Protein AF-C5M4R6-F1 (afdb_monomer_lite)

InterPro domains:
  IPR001163 Sm domain, eukaryotic/archaea-type [PF01423] (14-73)
  IPR001163 Sm domain, eukaryotic/archaea-type [SM00651] (14-79)
  IPR010920 LSM domain superfamily [SSF50182] (12-73)
  IPR016487 Sm-like protein Lsm6/SmF [PTHR11021] (9-77)
  IPR047575 Sm domain [PS52002] (11-83)

Foldseek 3Di:
DDPPPDPPPCPVVNVQVLLQQFWKWKAWPVQKIWTAGWHHADPLGWTKGAQIFIDHPNHGPDTDGIDIDGSPDQIWMWMWTCDPNWTWIWTDGPPDTDTDTD

Sequence (102 aa):
MSISTEFEKTDPSKFLSDIIGSLVTVKLHNGVEYKGNLQTIDGFMNVVLEDGKESVNGSITKEYGDVFIRGNNGMYSTFFFHHMNELIVFQITNIFIFFSFI

Radius of gyration: 14.8 Å; chains: 1; bounding box: 54×27×28 Å

Secondary structure (DSSP, 8-state):
-----------HHHHHHHTTTSEEEEEETTSEEEEEEEEEE-TT--EEEEEEEEEETTEEEEE-SSEEE---SS--EEEEEEETTEEEEEEE-SS-EEEEE-

Structure (mmCIF, N/CA/C/O backbone):
data_AF-C5M4R6-F1
#
_entry.id   AF-C5M4R6-F1
#
loop_
_atom_site.group_PDB
_atom_site.id
_atom_site.type_symbol
_atom_site.label_atom_id
_atom_site.label_alt_id
_atom_site.label_comp_id
_atom_site.label_asym_id
_atom_site.label_entity_id
_atom_site.label_seq_id
_atom_site.pdbx_PDB_ins_code
_atom_site.Cartn_x
_atom_site.Cartn_y
_atom_site.Cartn_z
_atom_site.occupancy
_atom_site.B_iso_or_equiv
_atom_site.auth_seq_id
_atom_site.auth_comp_id
_atom_site.auth_asym_id
_atom_site.auth_atom_id
_atom_site.pdbx_PDB_model_num
ATOM 1 N N . MET A 1 1 ? 40.189 -3.418 -14.842 1.00 41.47 1 MET A N 1
ATOM 2 C CA . MET A 1 1 ? 39.123 -3.881 -13.930 1.00 41.47 1 MET A CA 1
ATOM 3 C C . MET A 1 1 ? 38.821 -2.743 -12.979 1.00 41.47 1 MET A C 1
ATOM 5 O O . MET A 1 1 ? 39.485 -2.603 -11.963 1.00 41.47 1 MET A O 1
ATOM 9 N N . SER A 1 2 ? 37.905 -1.867 -13.373 1.00 36.81 2 SER A N 1
ATOM 10 C CA . SER A 1 2 ? 37.420 -0.791 -12.514 1.00 36.81 2 SER A CA 1
ATOM 11 C C . SER A 1 2 ? 36.222 -1.363 -11.769 1.00 36.81 2 SER A C 1
ATOM 13 O O . SER A 1 2 ? 35.157 -1.510 -12.358 1.00 36.81 2 SER A O 1
ATOM 15 N N . ILE A 1 3 ? 36.410 -1.773 -10.517 1.00 46.72 3 ILE A N 1
ATOM 16 C CA . ILE A 1 3 ? 35.282 -2.052 -9.626 1.00 46.72 3 ILE A CA 1
ATOM 17 C C . ILE A 1 3 ? 34.865 -0.688 -9.082 1.00 46.72 3 ILE A C 1
ATOM 19 O O . ILE A 1 3 ? 35.366 -0.226 -8.061 1.00 46.72 3 ILE A O 1
ATOM 23 N N . SER A 1 4 ? 34.015 0.006 -9.836 1.00 46.78 4 SER A N 1
ATOM 24 C CA . SER A 1 4 ? 33.153 1.025 -9.257 1.00 46.78 4 SER A CA 1
ATOM 25 C C . SER A 1 4 ? 32.070 0.268 -8.501 1.00 46.78 4 SER A C 1
ATOM 27 O O . SER A 1 4 ? 31.203 -0.363 -9.100 1.00 46.78 4 SER A O 1
ATOM 29 N N . THR A 1 5 ? 32.150 0.279 -7.173 1.00 44.69 5 THR A N 1
ATOM 30 C CA . THR A 1 5 ? 31.012 -0.017 -6.300 1.00 44.69 5 THR A CA 1
ATOM 31 C C . THR A 1 5 ? 29.981 1.087 -6.508 1.00 44.69 5 THR A C 1
ATOM 33 O O . THR A 1 5 ? 29.900 2.047 -5.744 1.00 44.69 5 THR A O 1
ATOM 36 N N . GLU A 1 6 ? 29.265 0.999 -7.620 1.00 42.22 6 GLU A N 1
ATOM 37 C CA . GLU A 1 6 ? 28.048 1.747 -7.855 1.00 42.22 6 GLU A CA 1
ATOM 38 C C . GLU A 1 6 ? 26.993 1.026 -7.024 1.00 42.22 6 GLU A C 1
ATOM 40 O O . GLU A 1 6 ? 26.771 -0.170 -7.217 1.00 42.22 6 GLU A O 1
ATOM 45 N N . PHE A 1 7 ? 26.406 1.708 -6.038 1.00 39.84 7 PHE A N 1
ATOM 46 C CA . PHE A 1 7 ? 25.129 1.265 -5.493 1.00 39.84 7 PHE A CA 1
ATOM 47 C C . PHE A 1 7 ? 24.243 0.999 -6.706 1.00 39.84 7 PHE A C 1
ATOM 49 O O . PHE A 1 7 ? 23.961 1.943 -7.451 1.00 39.84 7 PHE A O 1
ATOM 56 N N . GLU A 1 8 ? 23.906 -0.270 -6.962 1.00 40.06 8 GLU A N 1
ATOM 57 C CA . GLU A 1 8 ? 22.967 -0.616 -8.018 1.00 40.06 8 GLU A CA 1
ATOM 58 C C . GLU A 1 8 ? 21.768 0.300 -7.813 1.00 40.06 8 GLU A C 1
ATOM 60 O O . GLU A 1 8 ? 21.118 0.268 -6.766 1.00 40.06 8 GLU A O 1
ATOM 65 N N . LYS A 1 9 ? 21.512 1.176 -8.788 1.00 46.41 9 LYS A N 1
ATOM 66 C CA . LYS A 1 9 ? 20.205 1.793 -8.940 1.00 46.41 9 LYS A CA 1
ATOM 67 C C . LYS A 1 9 ? 19.256 0.620 -9.118 1.00 46.41 9 LYS A C 1
ATOM 69 O O . LYS A 1 9 ? 19.071 0.152 -10.234 1.00 46.41 9 LYS A O 1
ATOM 74 N N . THR A 1 10 ? 18.725 0.088 -8.025 1.00 54.62 10 THR A N 1
ATOM 75 C CA . THR A 1 10 ? 17.597 -0.827 -8.059 1.00 54.62 10 THR A CA 1
ATOM 76 C C . THR A 1 10 ? 16.507 -0.066 -8.780 1.00 54.62 10 THR A C 1
ATOM 78 O O . THR A 1 10 ? 15.924 0.859 -8.211 1.00 54.62 10 THR A O 1
ATOM 81 N N . ASP A 1 11 ? 16.329 -0.374 -10.066 1.00 67.19 11 ASP A N 1
ATOM 82 C CA . ASP A 1 11 ? 15.281 0.204 -10.888 1.00 67.19 11 ASP A CA 1
ATOM 83 C C . ASP A 1 11 ? 13.987 0.123 -10.078 1.00 67.19 11 ASP A C 1
ATOM 85 O O . ASP A 1 11 ? 13.604 -0.985 -9.683 1.00 67.19 11 ASP A O 1
ATOM 89 N N . PRO A 1 12 ? 13.320 1.257 -9.789 1.00 65.94 12 PRO A N 1
ATOM 90 C CA . PRO A 1 12 ? 12.112 1.261 -8.976 1.00 65.94 12 PRO A CA 1
ATOM 91 C C . PRO A 1 12 ? 11.108 0.237 -9.497 1.00 65.94 12 PRO A C 1
ATOM 93 O O . PRO A 1 12 ? 10.546 -0.514 -8.721 1.00 65.94 12 PRO A O 1
ATOM 96 N N . SER A 1 13 ? 10.991 0.099 -10.817 1.00 71.06 13 SER A N 1
ATOM 97 C CA . SER A 1 13 ? 10.158 -0.904 -11.482 1.00 71.06 13 SER A CA 1
ATOM 98 C C . SER A 1 13 ? 10.472 -2.353 -11.087 1.00 71.06 13 SER A C 1
ATOM 100 O O . SER A 1 13 ? 9.550 -3.154 -10.944 1.00 71.06 13 SER A O 1
ATOM 102 N N . LYS A 1 14 ? 11.752 -2.705 -10.905 1.00 75.19 14 LYS A N 1
ATOM 103 C CA . LYS A 1 14 ? 12.165 -4.052 -10.487 1.00 75.19 14 LYS A CA 1
ATOM 104 C C . LYS A 1 14 ? 11.763 -4.299 -9.038 1.00 75.19 14 LYS A C 1
ATOM 106 O O . LYS A 1 14 ? 11.088 -5.279 -8.759 1.00 75.19 14 LYS A O 1
ATOM 111 N N . PHE A 1 15 ? 12.064 -3.345 -8.159 1.00 73.94 15 PHE A N 1
ATOM 112 C CA . PHE A 1 15 ? 11.632 -3.413 -6.767 1.00 73.94 15 PHE A CA 1
ATOM 113 C C . PHE A 1 15 ? 10.100 -3.501 -6.645 1.00 73.94 15 PHE A C 1
ATOM 115 O O . PHE A 1 15 ? 9.577 -4.336 -5.916 1.00 73.94 15 PHE A O 1
ATOM 122 N N . LEU A 1 16 ? 9.375 -2.661 -7.390 1.00 76.81 16 LEU A N 1
ATOM 123 C CA . LEU A 1 16 ? 7.912 -2.644 -7.426 1.00 76.81 16 LEU A CA 1
ATOM 124 C C . LEU A 1 16 ? 7.335 -3.991 -7.877 1.00 76.81 16 LEU A C 1
ATOM 126 O O . LEU A 1 16 ? 6.264 -4.371 -7.419 1.00 76.81 16 LEU A O 1
ATOM 130 N N . SER A 1 17 ? 8.047 -4.710 -8.747 1.00 79.56 17 SER A N 1
ATOM 131 C CA . SER A 1 17 ? 7.663 -6.055 -9.182 1.00 79.56 17 SER A CA 1
ATOM 132 C C . SER A 1 17 ? 7.895 -7.101 -8.087 1.00 79.56 17 SER A C 1
ATOM 134 O O . SER A 1 17 ? 7.080 -8.007 -7.939 1.00 79.56 17 SER A O 1
ATOM 136 N N . ASP A 1 18 ? 8.959 -6.957 -7.292 1.00 80.81 18 ASP A N 1
ATOM 137 C CA . ASP A 1 18 ? 9.325 -7.904 -6.228 1.00 80.81 18 ASP A CA 1
ATOM 138 C C . ASP A 1 18 ? 8.355 -7.871 -5.030 1.00 80.81 18 ASP A C 1
ATOM 140 O O . ASP A 1 18 ? 8.199 -8.864 -4.319 1.00 80.81 18 ASP A O 1
ATOM 144 N N . ILE A 1 19 ? 7.678 -6.741 -4.803 1.00 79.12 19 ILE A N 1
ATOM 145 C CA . ILE A 1 19 ? 6.697 -6.583 -3.714 1.00 79.12 19 ILE A CA 1
ATOM 146 C C . ILE A 1 19 ? 5.273 -7.012 -4.089 1.00 79.12 19 ILE A C 1
ATOM 148 O O . ILE A 1 19 ? 4.416 -7.089 -3.203 1.00 79.12 19 ILE A O 1
ATOM 152 N N . ILE A 1 20 ? 4.992 -7.296 -5.366 1.00 87.12 20 ILE A N 1
ATOM 153 C CA . ILE A 1 20 ? 3.677 -7.797 -5.794 1.00 87.12 20 ILE A CA 1
ATOM 154 C C . IL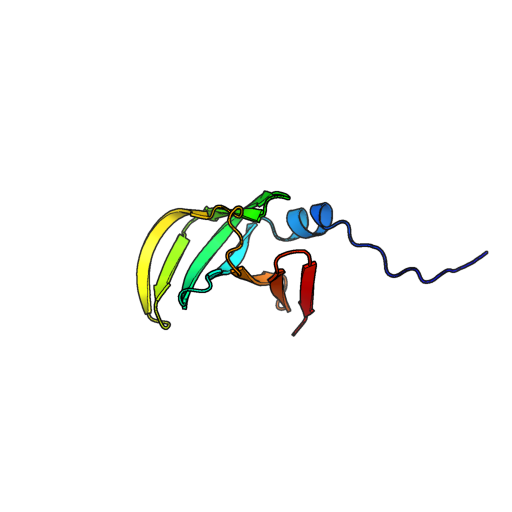E A 1 20 ? 3.365 -9.113 -5.068 1.00 87.12 20 ILE A C 1
ATOM 156 O O . ILE A 1 20 ? 4.226 -9.970 -4.887 1.00 87.12 20 ILE A O 1
ATOM 160 N N . GLY A 1 21 ? 2.124 -9.261 -4.611 1.00 87.31 21 GLY A N 1
ATOM 161 C CA . GLY A 1 21 ? 1.648 -10.394 -3.820 1.00 87.31 21 GLY A CA 1
ATOM 162 C C . GLY A 1 21 ? 2.002 -10.323 -2.332 1.00 87.31 21 GLY A C 1
ATOM 163 O O . GLY A 1 21 ? 1.541 -11.164 -1.562 1.00 87.31 21 GLY A O 1
ATOM 164 N N . SER A 1 22 ? 2.785 -9.330 -1.897 1.00 87.94 22 SER A N 1
ATOM 165 C CA . SER A 1 22 ? 3.083 -9.133 -0.475 1.00 87.94 22 SER A CA 1
ATOM 166 C C . SER A 1 22 ? 1.913 -8.455 0.242 1.00 87.94 22 SER A C 1
ATOM 168 O O . SER A 1 22 ? 1.159 -7.681 -0.351 1.00 87.94 22 SER A O 1
ATOM 170 N N . LEU A 1 23 ? 1.781 -8.711 1.544 1.00 87.62 23 LEU A N 1
ATOM 171 C CA . LEU A 1 23 ? 0.845 -7.986 2.400 1.00 87.62 23 LEU A CA 1
ATOM 172 C C . LEU A 1 23 ? 1.405 -6.590 2.693 1.00 87.62 23 LEU A C 1
ATOM 174 O O . LEU A 1 23 ? 2.524 -6.450 3.197 1.00 87.62 23 LEU A O 1
ATOM 178 N N . VAL A 1 24 ? 0.616 -5.559 2.407 1.00 87.25 24 VAL A N 1
ATOM 179 C CA . VAL A 1 24 ? 1.042 -4.161 2.510 1.00 87.25 24 VAL A CA 1
ATOM 180 C C . VAL A 1 24 ? 0.056 -3.345 3.323 1.00 87.25 24 VAL A C 1
ATOM 182 O O . VAL A 1 24 ? -1.143 -3.622 3.335 1.00 87.25 24 VAL A O 1
ATOM 185 N N . THR A 1 25 ? 0.571 -2.312 3.982 1.00 87.44 25 THR A N 1
ATOM 186 C CA . THR A 1 25 ? -0.231 -1.296 4.660 1.00 87.44 25 THR A CA 1
ATOM 187 C C . THR A 1 25 ? 0.065 0.064 4.038 1.00 87.44 25 THR A C 1
ATOM 189 O O . THR A 1 25 ? 1.188 0.556 4.106 1.00 87.44 25 THR A O 1
ATOM 192 N N . VAL A 1 26 ? -0.944 0.694 3.451 1.00 86.12 26 VAL A N 1
ATOM 193 C CA . VAL A 1 26 ? -0.887 2.029 2.859 1.00 86.12 26 VAL A CA 1
ATOM 194 C C . VAL A 1 26 ? -1.528 3.024 3.810 1.00 86.12 26 VAL A C 1
ATOM 196 O O . VAL A 1 26 ? -2.734 2.997 4.032 1.00 86.12 26 VAL A O 1
ATOM 199 N N . LYS A 1 27 ? -0.728 3.925 4.363 1.00 85.56 27 LYS A N 1
ATOM 200 C CA . LYS A 1 27 ? -1.175 4.998 5.243 1.00 85.56 27 LYS A CA 1
ATOM 201 C C . LYS A 1 27 ? -1.249 6.311 4.477 1.00 85.56 27 LYS A C 1
ATOM 203 O O . LYS A 1 27 ? -0.247 6.805 3.962 1.00 85.56 27 LYS A O 1
ATOM 208 N N . LEU A 1 28 ? -2.440 6.890 4.438 1.00 83.81 28 LEU A N 1
ATOM 209 C CA . LEU A 1 28 ? -2.698 8.186 3.826 1.00 83.81 28 LEU A CA 1
ATOM 210 C C . LEU A 1 28 ? -2.460 9.327 4.828 1.00 83.81 28 LEU A C 1
ATOM 212 O O . LEU A 1 28 ? -2.566 9.150 6.044 1.00 83.81 28 LEU A O 1
ATOM 216 N N . HIS A 1 29 ? -2.205 10.536 4.318 1.00 77.44 29 HIS A N 1
ATOM 217 C CA . HIS A 1 29 ? -1.963 11.731 5.142 1.00 77.44 29 HIS A CA 1
ATOM 218 C C . HIS A 1 29 ? -3.113 12.099 6.098 1.00 77.44 29 HIS A C 1
ATOM 220 O O . HIS A 1 29 ? -2.912 12.849 7.049 1.00 77.44 29 HIS A O 1
ATOM 226 N N . ASN A 1 30 ? -4.332 11.629 5.831 1.00 79.44 30 ASN A N 1
ATOM 227 C CA . ASN A 1 30 ? -5.505 11.873 6.671 1.00 79.44 30 ASN A CA 1
ATOM 228 C C . ASN A 1 30 ? -5.602 10.892 7.858 1.00 79.44 30 ASN A C 1
ATOM 230 O O . ASN A 1 30 ? -6.572 10.952 8.607 1.00 79.44 30 ASN A O 1
ATOM 234 N N . GLY A 1 31 ? -4.618 10.000 8.027 1.00 81.19 31 GLY A N 1
ATOM 235 C CA . GLY A 1 31 ? -4.572 9.010 9.103 1.00 81.19 31 GLY A CA 1
ATOM 236 C C . GLY A 1 31 ? -5.328 7.714 8.806 1.00 81.19 31 GLY A C 1
ATOM 237 O O . GLY A 1 31 ? -5.350 6.832 9.662 1.00 81.19 31 GLY A O 1
ATOM 238 N N . VAL A 1 32 ? -5.923 7.585 7.615 1.00 87.50 32 VAL A N 1
ATOM 239 C CA . VAL A 1 32 ? -6.555 6.342 7.156 1.00 87.50 32 VAL A CA 1
ATOM 240 C C . VAL A 1 32 ? -5.480 5.367 6.687 1.00 87.50 32 VAL A C 1
ATOM 242 O O . VAL A 1 32 ? -4.562 5.741 5.954 1.00 87.50 32 VAL A O 1
ATOM 245 N N . GLU A 1 33 ? -5.611 4.112 7.094 1.00 89.81 33 GLU A N 1
ATOM 246 C CA . GLU A 1 33 ? -4.718 3.016 6.740 1.00 89.81 33 GLU A CA 1
ATOM 247 C C . GLU A 1 33 ? -5.491 1.957 5.955 1.00 89.81 33 GLU A C 1
ATOM 249 O O . GLU A 1 33 ? -6.557 1.520 6.379 1.00 89.81 33 GLU A O 1
ATOM 254 N N . TYR A 1 34 ? -4.945 1.527 4.824 1.00 90.31 34 TYR A N 1
ATOM 255 C CA . TYR A 1 34 ? -5.458 0.423 4.024 1.00 90.31 34 TYR A CA 1
ATOM 256 C C . TYR A 1 34 ? -4.491 -0.741 4.103 1.00 90.31 34 TYR A C 1
ATOM 258 O O . TYR A 1 34 ? -3.318 -0.578 3.787 1.00 90.31 34 TYR A O 1
ATOM 266 N N . LYS A 1 35 ? -4.962 -1.917 4.497 1.00 90.50 35 LYS A N 1
ATOM 267 C CA . LYS A 1 35 ? -4.141 -3.122 4.587 1.00 90.50 35 LYS A CA 1
ATOM 268 C C . LYS A 1 35 ? -4.690 -4.198 3.666 1.00 90.50 35 LYS A C 1
ATOM 270 O O . LYS A 1 35 ? -5.868 -4.508 3.769 1.00 90.50 35 LYS A O 1
ATOM 275 N N . GLY A 1 36 ? -3.856 -4.782 2.817 1.00 91.88 36 GLY A N 1
ATOM 276 C CA . GLY A 1 36 ? -4.280 -5.830 1.886 1.00 91.88 36 GLY A CA 1
ATOM 277 C C . GLY A 1 36 ? -3.115 -6.413 1.099 1.00 91.88 36 GLY A C 1
ATOM 278 O O . GLY A 1 36 ? -1.967 -6.006 1.291 1.00 91.88 36 GLY A O 1
ATOM 2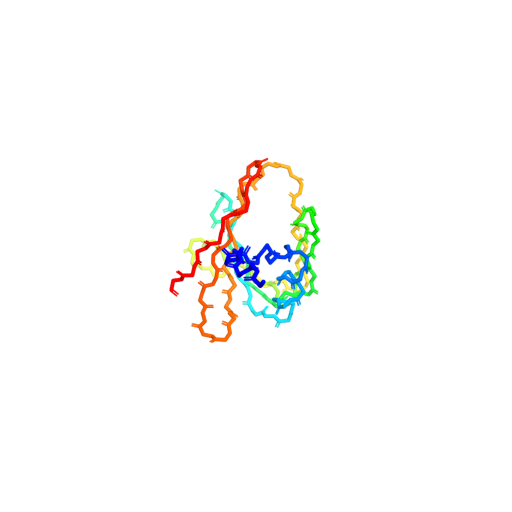79 N N . ASN A 1 37 ? -3.402 -7.374 0.228 1.00 91.81 37 ASN A N 1
ATOM 280 C CA . ASN A 1 37 ? -2.399 -7.970 -0.649 1.00 91.81 37 ASN A CA 1
ATOM 281 C C . ASN A 1 37 ? -2.170 -7.066 -1.856 1.00 91.81 37 ASN A C 1
ATOM 283 O O . ASN A 1 37 ? -3.119 -6.691 -2.540 1.00 91.81 37 ASN A O 1
ATOM 287 N N . LEU A 1 38 ? -0.915 -6.716 -2.131 1.00 90.94 38 LEU A N 1
ATOM 288 C CA . LEU A 1 38 ? -0.579 -5.866 -3.264 1.00 90.94 38 LEU A CA 1
ATOM 289 C C . LEU A 1 38 ? -0.769 -6.618 -4.582 1.00 90.94 38 LEU A C 1
ATOM 291 O O . LEU A 1 38 ? 0.020 -7.498 -4.907 1.00 90.94 38 LEU A O 1
ATOM 295 N N . GLN A 1 39 ? -1.762 -6.229 -5.373 1.00 92.62 39 GLN A N 1
ATOM 296 C CA . GLN A 1 39 ? -1.995 -6.822 -6.691 1.00 92.62 39 GLN A CA 1
ATOM 297 C C . GLN A 1 39 ? -1.206 -6.108 -7.783 1.00 92.62 39 GLN A C 1
ATOM 299 O O . GLN A 1 39 ? -0.644 -6.732 -8.681 1.00 92.62 39 GLN A O 1
ATOM 304 N N . THR A 1 40 ? -1.159 -4.778 -7.741 1.00 87.50 40 THR A N 1
ATOM 305 C CA . THR A 1 40 ? -0.453 -3.980 -8.749 1.00 87.50 40 THR A CA 1
ATOM 306 C C . THR A 1 40 ? -0.050 -2.631 -8.176 1.00 87.50 40 THR A C 1
ATOM 308 O O . THR A 1 40 ? -0.792 -2.030 -7.396 1.00 87.50 40 THR A O 1
ATOM 311 N N . ILE A 1 41 ? 1.116 -2.151 -8.605 1.00 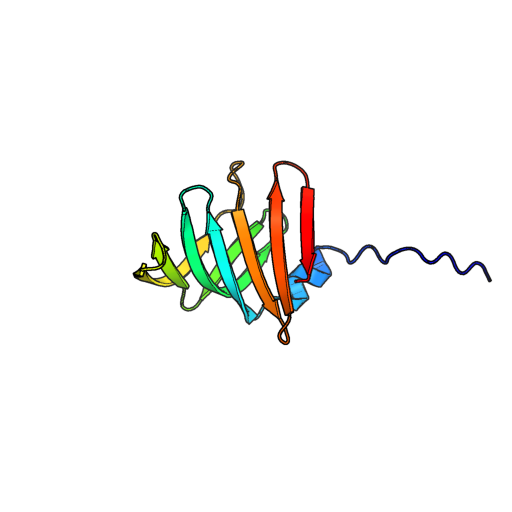85.38 41 ILE A N 1
ATOM 312 C CA . ILE A 1 41 ? 1.593 -0.786 -8.406 1.00 85.38 41 ILE A CA 1
ATOM 313 C C . ILE A 1 41 ? 2.260 -0.292 -9.694 1.00 85.38 41 ILE A C 1
ATOM 315 O O . ILE A 1 41 ? 2.988 -1.041 -10.344 1.00 85.38 41 ILE A O 1
ATOM 319 N N . ASP A 1 42 ? 1.990 0.953 -10.085 1.00 79.31 42 ASP A N 1
ATOM 320 C CA . ASP A 1 42 ? 2.585 1.578 -11.272 1.00 79.31 42 ASP A CA 1
ATOM 321 C C . ASP A 1 42 ? 3.508 2.760 -10.920 1.00 79.31 42 ASP A C 1
ATOM 323 O O . ASP A 1 42 ? 3.609 3.185 -9.771 1.00 79.31 42 ASP A O 1
ATOM 327 N N . GLY A 1 43 ? 4.193 3.317 -11.925 1.00 70.12 43 GLY A N 1
ATOM 328 C CA . GLY A 1 43 ? 5.077 4.481 -11.756 1.00 70.12 43 GLY A CA 1
ATOM 329 C C . GLY A 1 43 ? 4.353 5.797 -11.435 1.00 70.12 43 GLY A C 1
ATOM 330 O O . GLY A 1 43 ? 5.006 6.789 -11.124 1.00 70.12 43 GLY A O 1
ATOM 331 N N . PHE A 1 44 ? 3.017 5.815 -11.491 1.00 75.88 44 PHE A N 1
ATOM 332 C CA . PHE A 1 44 ? 2.181 6.903 -10.976 1.00 75.88 44 PHE A CA 1
ATOM 333 C C . PHE A 1 44 ? 1.696 6.622 -9.553 1.00 75.88 44 PHE A C 1
ATOM 335 O O . PHE A 1 44 ? 0.912 7.401 -9.014 1.00 75.88 44 PHE A O 1
ATOM 342 N N . MET A 1 45 ? 2.171 5.525 -8.957 1.00 77.69 45 MET A N 1
ATOM 343 C CA . MET A 1 45 ? 1.868 5.060 -7.613 1.00 77.69 45 MET A CA 1
ATOM 344 C C . MET A 1 45 ? 0.377 4.770 -7.411 1.00 77.69 45 MET A C 1
ATOM 346 O O . MET A 1 45 ? -0.147 4.894 -6.304 1.00 77.69 45 MET A O 1
ATOM 350 N N . ASN A 1 46 ? -0.325 4.386 -8.482 1.00 83.88 46 ASN A N 1
ATOM 351 C CA . ASN A 1 46 ? -1.647 3.791 -8.361 1.00 83.88 46 ASN A CA 1
ATOM 352 C C . ASN A 1 46 ? -1.486 2.381 -7.802 1.00 83.88 46 ASN A C 1
ATOM 354 O O . ASN A 1 46 ? -0.721 1.590 -8.347 1.00 83.88 46 ASN A O 1
ATOM 358 N N . VAL A 1 47 ? -2.203 2.079 -6.726 1.00 87.25 47 VAL A N 1
ATOM 359 C CA . VAL A 1 47 ? -2.098 0.821 -5.992 1.00 87.25 47 VAL A CA 1
ATOM 360 C C . VAL A 1 47 ? -3.434 0.105 -5.996 1.00 87.25 47 VAL A C 1
ATOM 362 O O . VAL A 1 47 ? -4.468 0.695 -5.686 1.00 87.25 47 VAL A O 1
ATOM 365 N N . VAL A 1 48 ? -3.398 -1.180 -6.326 1.00 90.50 48 VAL A N 1
ATOM 366 C CA . VAL A 1 48 ? -4.534 -2.092 -6.194 1.00 90.50 48 VAL A CA 1
ATOM 367 C C . VAL A 1 48 ? -4.217 -3.071 -5.074 1.00 90.50 48 VAL A C 1
ATOM 369 O O . VAL A 1 48 ? -3.179 -3.736 -5.115 1.00 90.50 48 VAL A O 1
ATOM 372 N N . LEU A 1 49 ? -5.108 -3.153 -4.089 1.00 92.44 49 LEU A N 1
ATOM 373 C CA . LEU A 1 49 ? -5.062 -4.142 -3.018 1.00 92.44 49 LEU A CA 1
ATOM 374 C C . LEU A 1 49 ? -6.239 -5.105 -3.148 1.00 92.44 49 LEU A C 1
ATOM 376 O O . LEU A 1 49 ? -7.357 -4.663 -3.400 1.00 92.44 49 LEU A O 1
ATOM 380 N N . GLU A 1 50 ? -5.986 -6.384 -2.911 1.00 94.44 50 GLU A N 1
ATOM 381 C CA . GLU A 1 50 ? -7.011 -7.403 -2.662 1.00 94.44 50 GLU A CA 1
ATOM 382 C C . GLU A 1 50 ? -7.169 -7.616 -1.148 1.00 94.44 50 GLU A C 1
ATOM 384 O O . GLU A 1 50 ? -6.233 -7.370 -0.375 1.00 94.44 50 GLU A O 1
ATOM 389 N N . ASP A 1 51 ? -8.358 -8.049 -0.725 1.00 93.31 51 ASP A N 1
ATOM 390 C CA . ASP A 1 51 ? -8.769 -8.191 0.678 1.00 93.31 51 ASP A CA 1
ATOM 391 C C . ASP A 1 51 ? -8.496 -6.922 1.510 1.00 93.31 51 ASP A C 1
ATOM 393 O O . ASP A 1 51 ? -8.042 -6.967 2.660 1.00 93.31 51 ASP A O 1
ATOM 397 N N . GLY A 1 52 ? -8.724 -5.759 0.896 1.00 91.56 52 GLY A N 1
ATOM 398 C CA . GLY A 1 52 ? -8.335 -4.469 1.441 1.00 91.56 52 GLY A CA 1
ATOM 399 C C . GLY A 1 52 ? -9.184 -4.040 2.638 1.00 91.56 52 GLY A C 1
ATOM 400 O O . GLY A 1 52 ? -10.365 -3.738 2.522 1.00 91.56 52 GLY A O 1
ATOM 401 N N . LYS A 1 53 ? -8.569 -3.904 3.809 1.00 93.62 53 LYS A N 1
ATOM 402 C CA . LYS A 1 53 ? -9.218 -3.420 5.033 1.00 93.62 53 LYS A CA 1
ATOM 403 C C . LYS A 1 53 ? -8.837 -1.983 5.315 1.00 93.62 53 LYS A C 1
ATOM 405 O O . LYS A 1 53 ? -7.659 -1.642 5.316 1.00 93.62 53 LYS A O 1
ATOM 410 N N . GLU A 1 54 ? -9.829 -1.160 5.604 1.00 92.19 54 GLU A N 1
ATOM 411 C CA . GLU A 1 54 ? -9.649 0.210 6.059 1.00 92.19 54 GLU A CA 1
ATOM 412 C C . GLU A 1 54 ? -9.649 0.253 7.583 1.00 92.19 54 GLU A C 1
ATOM 414 O O . GLU A 1 54 ? -10.531 -0.293 8.250 1.00 92.19 54 GLU A O 1
ATOM 419 N N . SER A 1 55 ? -8.645 0.928 8.120 1.00 91.25 55 SER A N 1
ATOM 420 C CA . SER A 1 55 ? -8.471 1.207 9.532 1.00 91.25 55 SER A CA 1
ATOM 421 C C . SER A 1 55 ? -8.321 2.708 9.731 1.00 91.25 55 SER A C 1
ATOM 423 O O . SER A 1 55 ? -7.573 3.379 9.018 1.00 91.25 55 SER A O 1
ATOM 425 N N . VAL A 1 56 ? -9.020 3.243 10.726 1.00 89.38 56 VAL A N 1
ATOM 426 C CA . VAL A 1 56 ? -8.891 4.636 11.155 1.00 89.38 56 VAL A CA 1
ATOM 427 C C . VAL A 1 56 ? -8.485 4.625 12.619 1.00 89.38 56 VAL A C 1
ATOM 429 O O . VAL A 1 56 ? -9.154 4.017 13.453 1.00 89.38 56 VAL A O 1
ATOM 432 N N . ASN A 1 57 ? -7.366 5.278 12.944 1.00 84.44 57 ASN A N 1
ATOM 433 C CA . ASN A 1 57 ? -6.808 5.314 14.303 1.00 84.44 57 ASN A CA 1
ATOM 434 C C . ASN A 1 57 ? -6.574 3.915 14.916 1.00 84.44 57 ASN A C 1
ATOM 436 O O . ASN A 1 57 ? -6.787 3.708 16.110 1.00 84.44 57 ASN A O 1
ATOM 440 N N . GLY A 1 58 ? -6.158 2.942 14.099 1.00 79.75 58 GLY A N 1
ATOM 441 C CA . GLY A 1 58 ? -5.855 1.577 14.546 1.00 79.75 58 GLY A CA 1
ATOM 442 C C . GLY A 1 58 ? -7.073 0.668 14.739 1.00 79.75 58 GLY A C 1
ATOM 443 O O . GLY A 1 58 ? -6.908 -0.475 15.157 1.00 79.75 58 GLY A O 1
ATOM 444 N N . SER A 1 59 ? -8.283 1.145 14.435 1.00 85.25 59 SER A N 1
ATOM 445 C CA . SER A 1 59 ? -9.504 0.333 14.452 1.00 85.25 59 SER A CA 1
ATOM 446 C C . SER A 1 59 ? -9.982 0.074 13.030 1.00 85.25 59 SER A C 1
ATOM 448 O O . SER A 1 59 ? -10.209 1.024 12.282 1.00 85.25 59 SER A O 1
ATOM 450 N N . ILE A 1 60 ? -10.175 -1.202 12.673 1.00 85.00 60 ILE A N 1
ATOM 451 C CA . ILE A 1 60 ? -10.756 -1.589 11.381 1.00 85.00 60 ILE A CA 1
ATOM 452 C C . ILE A 1 60 ? -12.174 -1.025 11.316 1.00 85.00 60 ILE A C 1
ATOM 454 O O . ILE A 1 60 ? -13.048 -1.427 12.083 1.00 85.00 60 ILE A O 1
ATOM 458 N N . THR A 1 61 ? -12.389 -0.075 10.415 1.00 88.81 61 THR A N 1
ATOM 459 C CA . THR A 1 61 ? -13.694 0.537 10.174 1.00 88.81 61 THR A CA 1
ATOM 460 C C . THR A 1 61 ? -14.456 -0.213 9.101 1.00 88.81 61 THR A C 1
ATOM 462 O O . THR A 1 61 ? -15.677 -0.342 9.208 1.00 88.81 61 THR A O 1
ATOM 465 N N . LYS A 1 62 ? -13.762 -0.695 8.064 1.00 89.25 62 LYS A N 1
ATOM 466 C CA . LYS A 1 62 ? -14.389 -1.347 6.911 1.00 89.25 62 LYS A CA 1
ATOM 467 C C . LYS A 1 62 ? -13.503 -2.429 6.316 1.00 89.25 62 LYS A C 1
ATOM 469 O O . LYS A 1 62 ? -12.283 -2.311 6.295 1.00 89.25 62 LYS A O 1
ATOM 474 N N . GLU A 1 63 ? -14.147 -3.452 5.776 1.00 91.12 63 GLU A N 1
ATOM 475 C CA . GLU A 1 63 ? -13.510 -4.459 4.937 1.00 91.12 63 GLU A CA 1
ATOM 476 C C . GLU A 1 63 ? -14.034 -4.283 3.516 1.00 91.12 63 GLU A C 1
ATOM 478 O O . GLU A 1 63 ? -15.243 -4.305 3.275 1.00 91.12 63 GLU A O 1
ATOM 483 N N . TYR A 1 64 ? -13.115 -4.050 2.595 1.00 86.81 64 TYR A N 1
ATOM 484 C CA . TYR A 1 64 ? -13.358 -4.051 1.166 1.00 86.81 64 TYR A CA 1
ATOM 485 C C . TYR A 1 64 ? -12.759 -5.343 0.587 1.00 86.81 64 TYR A C 1
ATOM 487 O O . TYR A 1 64 ? -11.858 -5.938 1.175 1.00 86.81 64 TYR A O 1
ATOM 495 N N . GLY A 1 65 ? -13.276 -5.792 -0.558 1.00 88.25 65 GLY A N 1
ATOM 496 C CA . GLY A 1 65 ? -12.597 -6.816 -1.357 1.00 88.25 65 GLY A CA 1
ATOM 497 C C . GLY A 1 65 ? -11.424 -6.160 -2.075 1.00 88.25 65 GLY A C 1
ATOM 498 O O . GLY A 1 65 ? -10.307 -6.141 -1.569 1.00 88.25 65 GLY A O 1
ATOM 499 N N . ASP A 1 66 ? -11.718 -5.499 -3.190 1.00 90.25 66 ASP A N 1
ATOM 500 C CA . ASP A 1 66 ? -10.715 -4.762 -3.954 1.00 90.25 66 ASP A CA 1
ATOM 501 C C . ASP A 1 66 ? -10.669 -3.285 -3.547 1.00 90.25 66 ASP A C 1
ATOM 503 O O . ASP A 1 66 ? -11.694 -2.596 -3.500 1.00 90.25 66 ASP A O 1
ATOM 507 N N . VAL A 1 67 ? -9.466 -2.773 -3.291 1.00 90.12 67 VAL A N 1
ATOM 508 C CA . VAL A 1 67 ? -9.213 -1.360 -2.986 1.00 90.12 67 VAL A CA 1
ATOM 509 C C . VAL A 1 67 ? -8.298 -0.772 -4.045 1.00 90.12 67 VAL A C 1
ATOM 511 O O . VAL A 1 67 ? -7.175 -1.227 -4.238 1.00 90.12 67 VAL A O 1
ATOM 514 N N . PHE A 1 68 ? -8.759 0.295 -4.696 1.00 89.25 68 PHE A N 1
ATOM 515 C CA . PHE A 1 68 ? -7.960 1.065 -5.643 1.00 89.25 68 PHE A CA 1
ATOM 516 C C . PHE A 1 68 ? -7.583 2.425 -5.052 1.00 89.25 68 PHE A C 1
AT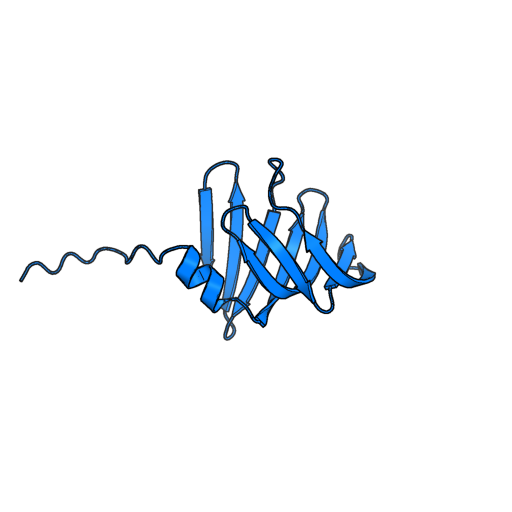OM 518 O O . PHE A 1 68 ? -8.441 3.276 -4.811 1.00 89.25 68 PHE A O 1
ATOM 525 N N . ILE A 1 69 ? -6.286 2.638 -4.845 1.00 85.81 69 ILE A N 1
ATOM 526 C CA . ILE A 1 69 ? -5.700 3.879 -4.340 1.00 85.81 69 ILE A CA 1
ATOM 527 C C . ILE A 1 69 ? -5.016 4.578 -5.511 1.00 85.81 69 ILE A C 1
ATOM 529 O O . ILE A 1 69 ? -4.101 4.041 -6.127 1.00 85.81 69 ILE A O 1
ATOM 533 N N . ARG A 1 70 ? -5.446 5.799 -5.828 1.00 82.44 70 ARG A N 1
ATOM 534 C CA . ARG A 1 70 ? -4.873 6.581 -6.928 1.00 82.44 70 ARG A CA 1
ATOM 535 C C . ARG A 1 70 ? -3.660 7.376 -6.443 1.00 82.44 70 ARG A C 1
ATOM 537 O O . ARG A 1 70 ? -3.799 8.204 -5.547 1.00 82.44 70 ARG A O 1
ATOM 544 N N . GLY A 1 71 ? -2.506 7.192 -7.079 1.00 69.75 71 GLY A N 1
ATOM 545 C CA . GLY A 1 71 ? -1.247 7.841 -6.684 1.00 69.75 71 GLY A CA 1
ATOM 546 C C . GLY A 1 71 ? -1.070 9.280 -7.176 1.00 69.75 71 GLY A C 1
ATOM 547 O O . GLY A 1 71 ? -0.087 9.938 -6.845 1.00 69.75 71 GLY A O 1
ATOM 548 N N . ASN A 1 72 ? -2.036 9.816 -7.927 1.00 65.00 72 ASN A N 1
ATOM 549 C CA . ASN A 1 72 ? -1.954 11.157 -8.497 1.00 65.00 72 ASN A CA 1
ATOM 550 C C . ASN A 1 72 ? -2.877 12.157 -7.773 1.00 65.00 72 ASN A C 1
ATOM 552 O O . ASN A 1 72 ? -4.080 12.151 -8.041 1.00 65.00 72 ASN A O 1
ATOM 556 N N . ASN A 1 73 ? -2.304 12.969 -6.863 1.00 52.75 73 ASN A N 1
ATOM 557 C CA . ASN A 1 73 ? -2.715 14.347 -6.485 1.00 52.75 73 ASN A CA 1
ATOM 558 C C . ASN A 1 73 ? -1.907 14.922 -5.289 1.00 52.75 73 ASN A C 1
ATOM 560 O O . ASN A 1 73 ? -2.470 15.533 -4.383 1.00 52.75 73 ASN A O 1
ATOM 564 N N . GLY A 1 74 ? -0.585 14.717 -5.219 1.00 51.97 74 GLY A N 1
ATOM 565 C CA . GLY A 1 74 ? 0.238 15.349 -4.169 1.00 51.97 74 GLY A CA 1
ATOM 566 C C . GLY A 1 74 ? -0.089 14.927 -2.724 1.00 51.97 74 GLY A C 1
ATOM 567 O O . GLY A 1 74 ? 0.336 15.594 -1.781 1.00 51.97 74 GLY A O 1
ATOM 568 N N . MET A 1 75 ? -0.836 13.831 -2.539 1.00 53.97 75 MET A N 1
ATOM 569 C CA . MET A 1 75 ? -1.078 13.227 -1.230 1.00 53.97 75 MET A CA 1
ATOM 570 C C . MET A 1 75 ? 0.154 12.439 -0.795 1.00 53.97 75 MET A C 1
ATOM 572 O O . MET A 1 75 ? 0.530 11.456 -1.432 1.00 53.97 75 MET A O 1
ATOM 576 N N . TYR A 1 76 ? 0.742 12.841 0.331 1.00 61.00 76 TYR A N 1
ATOM 577 C CA . TYR A 1 76 ? 1.745 12.039 1.020 1.00 61.00 76 TYR A CA 1
ATOM 578 C C . TYR A 1 76 ? 1.109 10.714 1.433 1.00 61.00 76 TYR A C 1
ATOM 580 O O . TYR A 1 76 ? 0.154 10.686 2.215 1.00 61.00 76 TYR A O 1
ATOM 588 N N . SER A 1 77 ? 1.622 9.632 0.863 1.00 68.62 77 SER A N 1
ATOM 589 C CA . SER A 1 77 ? 1.231 8.277 1.220 1.00 68.62 77 SER A CA 1
ATOM 590 C C . SER A 1 77 ? 2.482 7.555 1.684 1.00 68.62 77 SER A C 1
ATOM 592 O O . SER A 1 77 ? 3.497 7.511 0.983 1.00 68.62 77 SER A O 1
ATOM 594 N N . THR A 1 78 ? 2.411 7.050 2.906 1.00 72.19 78 THR A N 1
ATOM 595 C CA . THR A 1 78 ? 3.414 6.161 3.464 1.00 72.19 78 THR A CA 1
ATOM 596 C C . THR A 1 78 ? 2.967 4.738 3.190 1.00 72.19 78 THR A C 1
ATOM 598 O O . THR A 1 78 ? 1.869 4.356 3.579 1.00 72.19 78 THR A O 1
ATOM 601 N N . PHE A 1 79 ? 3.820 3.928 2.588 1.00 72.81 79 PHE A N 1
ATOM 602 C CA . PHE A 1 79 ? 3.557 2.510 2.400 1.00 72.81 79 PHE A CA 1
ATOM 603 C C . PHE A 1 79 ? 4.511 1.730 3.288 1.00 72.81 79 PHE A C 1
ATOM 605 O O . PHE A 1 79 ? 5.706 2.012 3.346 1.00 72.81 79 PHE A O 1
ATOM 612 N N . PHE A 1 80 ? 3.965 0.749 3.979 1.00 73.88 80 PHE A N 1
ATOM 613 C CA . PHE A 1 80 ? 4.701 -0.235 4.742 1.00 73.88 80 PHE A CA 1
ATOM 614 C C . PHE A 1 80 ? 4.530 -1.565 4.023 1.00 73.88 80 PHE A C 1
ATOM 616 O O . PHE A 1 80 ? 3.422 -2.099 3.951 1.00 73.88 80 PHE A O 1
ATOM 623 N N . PHE A 1 81 ? 5.619 -2.086 3.478 1.00 71.44 81 PHE A N 1
ATOM 624 C CA . PHE A 1 81 ? 5.659 -3.410 2.875 1.00 71.44 81 PHE A CA 1
ATOM 625 C C . PHE A 1 81 ? 6.290 -4.360 3.872 1.00 71.44 81 PHE A C 1
ATOM 627 O O . PHE A 1 81 ? 7.310 -4.038 4.477 1.00 71.44 81 PHE A O 1
ATOM 634 N N . HIS A 1 82 ? 5.685 -5.528 4.040 1.00 66.94 82 HIS A N 1
ATOM 635 C CA . HIS A 1 82 ? 6.308 -6.605 4.785 1.00 66.94 82 HIS A CA 1
ATOM 636 C C . HIS A 1 82 ? 6.821 -7.634 3.781 1.00 66.94 82 HIS A C 1
ATOM 638 O O . HIS A 1 82 ? 6.032 -8.374 3.195 1.00 66.94 82 HIS A O 1
ATOM 644 N N . HIS A 1 83 ? 8.133 -7.663 3.562 1.00 63.97 83 HIS A N 1
ATOM 645 C CA . HIS A 1 83 ? 8.768 -8.595 2.634 1.00 63.97 83 HIS A CA 1
ATOM 646 C C . HIS A 1 83 ? 9.799 -9.430 3.391 1.00 63.97 83 HIS A C 1
ATOM 648 O O . HIS A 1 83 ? 10.731 -8.881 3.959 1.00 63.97 83 HIS A O 1
ATOM 654 N N . MET A 1 84 ? 9.635 -10.758 3.429 1.00 57.69 84 MET A N 1
ATOM 655 C CA . MET A 1 84 ? 10.633 -11.683 4.001 1.00 57.69 84 MET A CA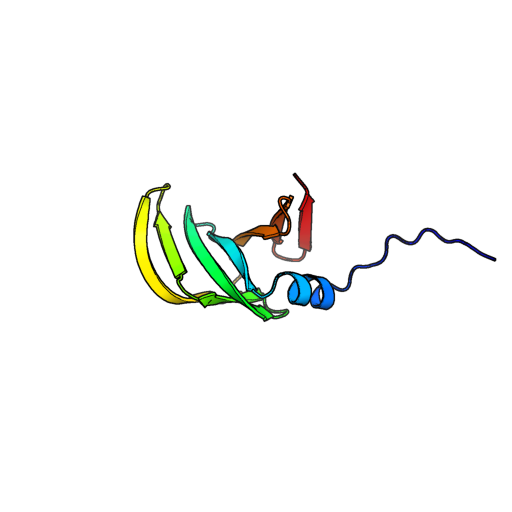 1
ATOM 656 C C . MET A 1 84 ? 11.100 -11.348 5.442 1.00 57.69 84 MET A C 1
ATOM 658 O O . MET A 1 84 ? 12.247 -11.603 5.793 1.00 57.69 84 MET A O 1
ATOM 662 N N . ASN A 1 85 ? 10.196 -10.842 6.296 1.00 59.38 85 ASN A N 1
ATOM 663 C CA . ASN A 1 85 ? 10.442 -10.337 7.667 1.00 59.38 85 ASN A CA 1
ATOM 664 C C . ASN A 1 85 ? 11.128 -8.964 7.773 1.00 59.38 85 ASN A C 1
ATOM 666 O O . ASN A 1 85 ? 11.415 -8.523 8.884 1.00 59.38 85 ASN A O 1
ATOM 670 N N . GLU A 1 86 ? 11.340 -8.273 6.658 1.00 60.12 86 GLU A N 1
ATOM 671 C CA . GLU A 1 86 ? 11.796 -6.887 6.633 1.00 60.12 86 GLU A CA 1
ATOM 672 C C . GLU A 1 86 ? 10.599 -5.948 6.450 1.00 60.12 86 GLU A C 1
ATOM 674 O O . GLU A 1 86 ? 9.731 -6.160 5.591 1.00 60.12 86 GLU A O 1
ATOM 679 N N . LEU A 1 87 ? 10.544 -4.900 7.277 1.00 64.19 87 LEU A N 1
ATOM 680 C CA . LEU A 1 87 ? 9.586 -3.817 7.111 1.00 64.19 87 LEU A CA 1
ATOM 681 C C . LEU A 1 87 ? 10.218 -2.757 6.210 1.00 64.19 87 LEU A C 1
ATOM 683 O O . LEU A 1 87 ? 11.099 -2.009 6.631 1.00 64.19 87 LEU A O 1
ATOM 687 N N . ILE A 1 88 ? 9.744 -2.680 4.972 1.00 66.06 88 ILE A N 1
ATOM 688 C CA . ILE A 1 88 ? 10.226 -1.697 4.008 1.00 66.06 88 ILE A CA 1
ATOM 689 C C . ILE A 1 88 ? 9.261 -0.516 4.009 1.00 66.06 88 ILE A C 1
ATOM 691 O O . ILE A 1 88 ? 8.077 -0.655 3.690 1.00 66.06 88 ILE A O 1
ATOM 695 N N . VAL A 1 89 ? 9.764 0.658 4.385 1.00 64.56 89 VAL A N 1
ATOM 696 C CA . VAL A 1 89 ? 8.972 1.892 4.419 1.00 64.56 89 VAL A CA 1
ATOM 697 C C . VAL A 1 89 ? 9.227 2.703 3.159 1.00 64.56 89 VAL A C 1
ATOM 699 O O . VAL A 1 89 ? 10.369 3.065 2.880 1.00 64.56 89 VAL A O 1
ATOM 702 N N . PHE A 1 90 ? 8.151 3.038 2.447 1.00 69.94 90 PHE A N 1
ATOM 703 C CA . PHE A 1 90 ? 8.159 3.923 1.288 1.00 69.94 90 PHE A CA 1
ATOM 704 C C . PHE A 1 90 ? 7.435 5.198 1.636 1.00 69.94 90 PHE A C 1
ATOM 706 O O . PHE A 1 90 ? 6.247 5.195 1.957 1.00 69.94 90 PHE A O 1
ATOM 713 N N . GLN A 1 91 ? 8.149 6.303 1.521 1.00 61.44 91 GLN A N 1
ATOM 714 C CA . GLN A 1 91 ? 7.548 7.624 1.581 1.00 61.44 91 GLN A CA 1
ATOM 715 C C . GLN A 1 91 ? 7.522 8.192 0.172 1.00 61.44 91 GLN A C 1
ATOM 717 O O . GLN A 1 91 ? 8.583 8.416 -0.412 1.00 61.44 91 GLN A O 1
ATOM 722 N N . ILE A 1 92 ? 6.325 8.437 -0.364 1.00 62.00 92 ILE A N 1
ATOM 723 C CA . ILE A 1 92 ? 6.178 9.241 -1.576 1.00 62.00 92 ILE A CA 1
ATOM 724 C C . ILE A 1 92 ? 6.056 10.698 -1.146 1.00 62.00 92 ILE A C 1
ATOM 726 O O . ILE A 1 92 ? 5.052 11.112 -0.562 1.00 62.00 92 ILE A O 1
ATOM 730 N N . THR A 1 93 ? 7.084 11.486 -1.443 1.00 57.12 93 THR A N 1
ATOM 731 C CA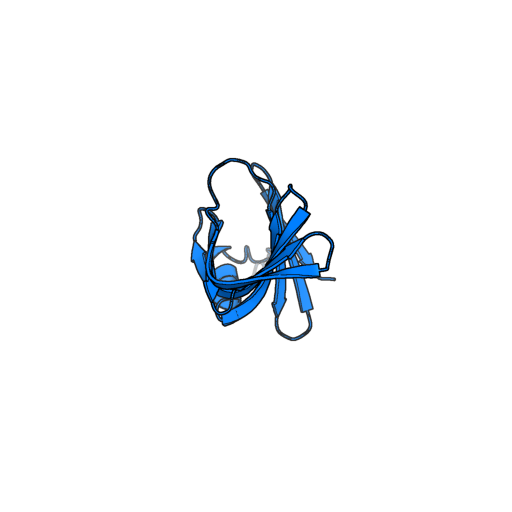 . THR A 1 93 ? 7.018 12.953 -1.385 1.00 57.12 93 THR A CA 1
ATOM 732 C C . THR A 1 93 ? 6.951 13.517 -2.801 1.00 57.12 93 THR A C 1
ATOM 734 O O . THR A 1 93 ? 7.199 12.785 -3.754 1.00 57.12 93 THR A O 1
ATOM 737 N N . ASN A 1 94 ? 6.637 14.812 -2.952 1.00 45.28 94 ASN A N 1
ATOM 738 C CA . ASN A 1 94 ? 6.385 15.484 -4.240 1.00 45.28 94 ASN A CA 1
ATOM 739 C C . ASN A 1 94 ? 7.425 15.237 -5.360 1.00 45.28 94 ASN A C 1
ATOM 741 O O . ASN A 1 94 ? 7.119 15.562 -6.498 1.00 45.28 94 ASN A O 1
ATOM 745 N N . ILE A 1 95 ? 8.614 14.685 -5.078 1.00 42.66 95 ILE A N 1
ATOM 746 C CA . ILE A 1 95 ? 9.638 14.336 -6.080 1.00 42.66 95 ILE A CA 1
ATOM 747 C C . ILE A 1 95 ? 10.520 13.114 -5.690 1.00 42.66 95 ILE A C 1
ATOM 749 O O . ILE A 1 95 ? 11.250 12.615 -6.544 1.00 42.66 95 ILE A O 1
ATOM 753 N N . PHE A 1 96 ? 10.468 12.577 -4.458 1.00 46.62 96 PHE A N 1
ATOM 754 C CA . PHE A 1 96 ? 11.399 11.523 -4.005 1.00 46.62 96 PHE A CA 1
ATOM 755 C C . PHE A 1 96 ? 10.705 10.332 -3.334 1.00 46.62 96 PHE A C 1
ATOM 757 O O . PHE A 1 96 ? 9.815 10.519 -2.498 1.00 46.62 96 PHE A O 1
ATOM 764 N N . ILE A 1 97 ? 11.179 9.127 -3.676 1.00 55.16 97 ILE A N 1
ATOM 765 C CA . ILE A 1 97 ? 10.888 7.862 -2.991 1.00 55.16 97 ILE A CA 1
ATOM 766 C C . ILE A 1 97 ? 12.031 7.606 -2.006 1.00 55.16 97 ILE A C 1
ATOM 768 O O . ILE A 1 97 ? 13.176 7.432 -2.423 1.00 55.16 97 ILE A O 1
ATOM 772 N N . PHE A 1 98 ? 11.730 7.592 -0.708 1.00 55.53 98 PHE A N 1
ATOM 773 C CA . PHE A 1 98 ? 12.690 7.181 0.319 1.00 55.53 98 PHE A CA 1
ATOM 774 C C . PHE A 1 98 ? 12.432 5.735 0.726 1.00 55.53 98 PHE A C 1
ATOM 776 O O . PHE A 1 98 ? 11.296 5.390 1.046 1.00 55.53 98 PHE A O 1
ATOM 783 N N . PHE A 1 99 ? 13.498 4.938 0.739 1.00 58.56 99 PHE A N 1
ATOM 784 C CA . PHE A 1 99 ? 13.519 3.572 1.248 1.00 58.56 99 PHE A CA 1
ATOM 785 C C . PHE A 1 99 ? 14.157 3.591 2.637 1.00 58.56 99 PHE A C 1
ATOM 787 O O . PHE A 1 99 ? 15.283 4.068 2.791 1.00 58.56 99 PHE A O 1
ATOM 794 N N . SER A 1 100 ? 13.454 3.074 3.641 1.00 53.88 100 SER A N 1
ATOM 795 C CA . SER A 1 100 ? 14.046 2.756 4.942 1.00 53.88 100 SER A CA 1
ATOM 796 C C . SER A 1 100 ? 13.805 1.282 5.232 1.00 53.88 100 SER A C 1
ATOM 798 O O . SER A 1 100 ? 12.653 0.849 5.260 1.00 53.88 100 SER A O 1
ATOM 800 N N . PHE A 1 101 ? 14.890 0.541 5.448 1.00 57.44 101 PHE A N 1
ATOM 801 C CA . PHE A 1 101 ? 14.868 -0.789 6.052 1.00 57.44 101 PHE A CA 1
ATOM 802 C C . PHE A 1 101 ? 14.957 -0.587 7.569 1.00 57.44 101 PHE A C 1
ATOM 804 O O . PHE A 1 101 ? 15.831 0.158 8.024 1.00 57.44 101 PHE A O 1
ATOM 811 N N . ILE A 1 102 ? 14.018 -1.151 8.330 1.00 56.03 102 ILE A N 1
ATOM 812 C CA . ILE A 1 102 ? 13.994 -1.123 9.804 1.00 56.03 102 ILE A CA 1
ATOM 813 C C . ILE A 1 102 ? 14.150 -2.551 10.313 1.00 56.03 102 ILE A C 1
ATOM 815 O O . ILE A 1 102 ? 13.509 -3.440 9.708 1.00 56.03 102 ILE A O 1
#

pLDDT: mean 73.36, std 16.31, range [36.81, 94.44]

Organism: Candida tropicalis (strain ATCC MYA-3404 / T1) (NCBI:txid294747)